Protein AF-A0A2M8NN88-F1 (afdb_monomer_lite)

Secondary structure (DSSP, 8-state):
----HHHHHHHHHH--SEEEE-------TTS--EEEETTEEEEE-SS------PPP-

Sequence (57 aa):
HNGFPSFLRFLDWYRPRYMIHGHVHTYDRRNTTRTEYNDTIIMNINPVTVLEIEPLK

Foldseek 3Di:
DPDDVVVVVVCVPPVDQEAEDEDDPDPDPPDDQWDDDPNYIYGYDDDDDDDDDDDDD

Radius of gyration: 12.42 Å; chains: 1; bounding box: 20×28×34 Å

Structure (mmCIF, N/CA/C/O backbone):
data_AF-A0A2M8NN88-F1
#
_entry.id   AF-A0A2M8NN88-F1
#
loop_
_atom_site.group_PDB
_atom_site.id
_atom_site.type_symbol
_atom_site.label_atom_id
_atom_site.label_alt_id
_atom_site.label_comp_id
_atom_site.label_asym_id
_atom_site.l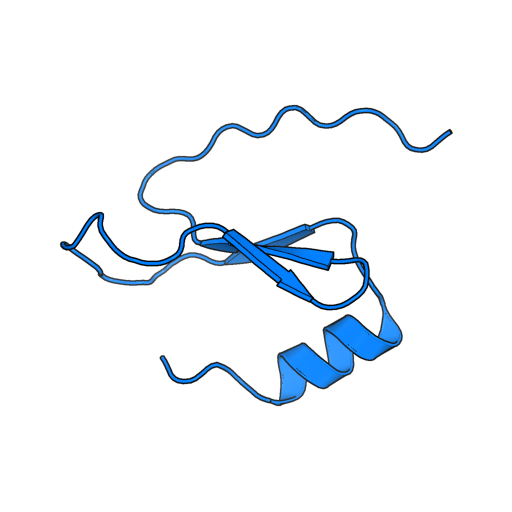abel_entity_id
_atom_site.label_seq_id
_atom_site.pdbx_PDB_ins_code
_atom_site.Cartn_x
_atom_site.Cartn_y
_atom_site.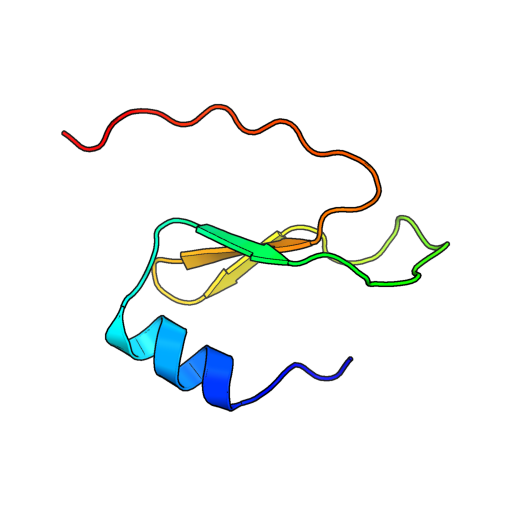Cartn_z
_atom_site.occupancy
_atom_site.B_iso_or_equiv
_atom_site.auth_seq_id
_atom_site.auth_comp_id
_atom_site.auth_asym_id
_atom_site.auth_atom_id
_atom_site.pdbx_PDB_model_num
ATOM 1 N N . HIS A 1 1 ? 1.915 -12.819 -15.265 1.00 53.91 1 HIS A N 1
ATOM 2 C CA . HIS A 1 1 ? 2.082 -13.445 -13.936 1.00 53.91 1 HIS A CA 1
ATOM 3 C C . HIS A 1 1 ? 0.712 -13.899 -13.450 1.00 53.91 1 HIS A C 1
ATOM 5 O O . HIS A 1 1 ? -0.170 -13.056 -13.387 1.00 53.91 1 HIS A O 1
ATOM 11 N N . ASN A 1 2 ? 0.509 -15.178 -13.119 1.00 59.41 2 ASN A N 1
ATOM 12 C CA . ASN A 1 2 ? -0.787 -15.705 -12.640 1.00 59.41 2 ASN A CA 1
ATOM 13 C C . ASN A 1 2 ? -1.060 -15.393 -11.148 1.00 59.41 2 ASN A C 1
ATOM 15 O O . ASN A 1 2 ? -1.757 -16.142 -10.472 1.00 59.41 2 ASN A O 1
ATOM 19 N N . GLY A 1 3 ? -0.490 -14.301 -10.623 1.00 64.19 3 GLY A N 1
ATOM 20 C CA . GLY A 1 3 ? -0.500 -13.983 -9.192 1.00 64.19 3 GLY A CA 1
ATOM 21 C C . GLY A 1 3 ? 0.351 -14.945 -8.350 1.00 64.19 3 GLY A C 1
ATOM 22 O O . GLY A 1 3 ? 0.802 -15.987 -8.822 1.00 64.19 3 GLY A O 1
ATOM 23 N N . PHE A 1 4 ? 0.609 -14.576 -7.096 1.00 75.06 4 PHE A N 1
ATOM 24 C CA . PHE A 1 4 ? 1.291 -15.433 -6.124 1.00 75.06 4 PHE A CA 1
ATOM 25 C C . PHE A 1 4 ? 0.312 -15.737 -4.981 1.00 75.06 4 PHE A C 1
ATOM 27 O O . PHE A 1 4 ? -0.117 -14.799 -4.307 1.00 75.06 4 PHE A O 1
ATOM 34 N N . PRO A 1 5 ? -0.064 -17.008 -4.739 1.00 80.94 5 PRO A N 1
ATOM 35 C CA . PRO A 1 5 ? -1.105 -17.350 -3.765 1.00 80.94 5 PRO A CA 1
ATOM 36 C C . PRO A 1 5 ? -0.836 -16.870 -2.335 1.00 80.94 5 PRO A C 1
ATOM 38 O O . PRO A 1 5 ? -1.777 -16.638 -1.580 1.00 80.94 5 PRO A O 1
AT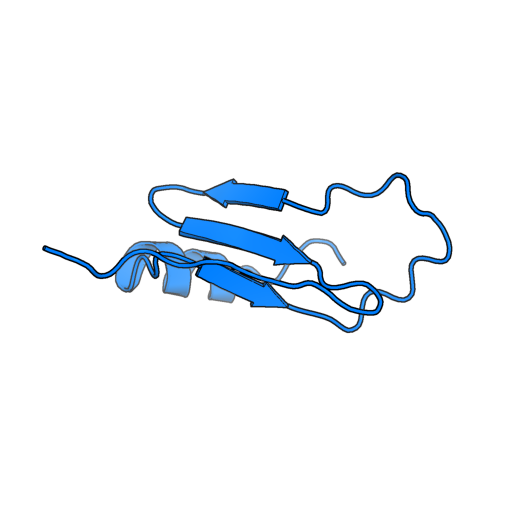OM 41 N N . SER A 1 6 ? 0.429 -16.680 -1.939 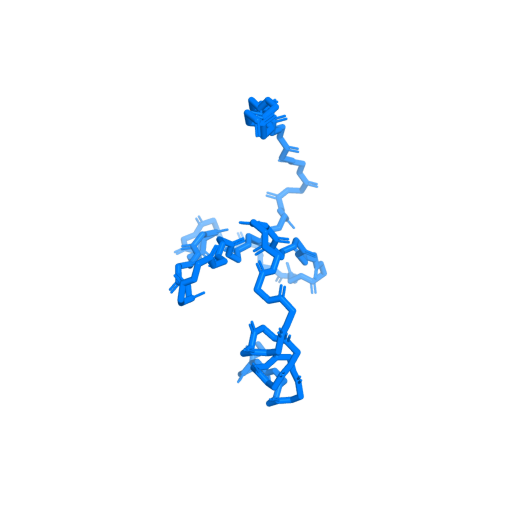1.00 82.94 6 SER A N 1
ATOM 42 C CA . SER A 1 6 ? 0.718 -16.153 -0.601 1.00 82.94 6 SER A CA 1
ATOM 43 C C . SER A 1 6 ? 0.260 -14.701 -0.428 1.00 82.94 6 SER A C 1
ATOM 45 O O . SER A 1 6 ? -0.030 -14.303 0.699 1.00 82.94 6 SER A O 1
ATOM 47 N N . PHE A 1 7 ? 0.153 -13.921 -1.514 1.00 85.94 7 PHE A N 1
ATOM 48 C CA . PHE A 1 7 ? -0.385 -12.567 -1.433 1.00 85.94 7 PHE A CA 1
ATOM 49 C C . PHE A 1 7 ? -1.867 -12.583 -1.089 1.00 85.94 7 PHE A C 1
ATOM 51 O O . PHE A 1 7 ? -2.280 -11.757 -0.291 1.00 85.94 7 PHE A O 1
ATOM 58 N N . LEU A 1 8 ? -2.644 -13.557 -1.574 1.00 88.50 8 LEU A N 1
ATOM 59 C CA . LEU A 1 8 ? -4.049 -13.687 -1.171 1.00 88.50 8 LEU A CA 1
ATOM 60 C C . LEU A 1 8 ? -4.164 -13.896 0.342 1.00 88.50 8 LEU A C 1
ATOM 62 O O . LEU A 1 8 ? -4.886 -13.161 1.004 1.00 88.50 8 LEU A O 1
ATOM 66 N N . ARG A 1 9 ? -3.339 -14.783 0.920 1.00 90.69 9 ARG A N 1
ATOM 67 C CA . ARG A 1 9 ? -3.295 -14.981 2.382 1.00 90.69 9 ARG A CA 1
ATOM 68 C C . ARG A 1 9 ? -2.931 -13.705 3.146 1.00 90.69 9 ARG A C 1
ATOM 70 O O . ARG A 1 9 ? -3.468 -13.465 4.223 1.00 90.69 9 ARG A O 1
ATOM 77 N N . PHE A 1 10 ? -2.007 -12.905 2.617 1.00 90.62 10 PHE A N 1
ATOM 78 C CA . PHE A 1 10 ? -1.648 -11.614 3.206 1.00 90.62 10 PHE A CA 1
ATOM 79 C C . PHE A 1 10 ? -2.810 -10.613 3.134 1.00 90.62 10 PHE A C 1
ATOM 81 O O . PHE A 1 10 ? -3.109 -9.958 4.130 1.00 90.62 10 PHE A O 1
ATOM 88 N N . LEU A 1 11 ? -3.489 -10.531 1.988 1.00 93.06 11 LEU A N 1
ATOM 89 C CA . LEU A 1 11 ? -4.647 -9.662 1.786 1.00 93.06 11 LEU A CA 1
ATOM 90 C C . LEU A 1 11 ? -5.820 -10.055 2.687 1.00 93.06 11 LEU A C 1
ATOM 92 O O . LEU A 1 11 ? -6.449 -9.181 3.275 1.00 93.06 11 LEU A O 1
ATOM 96 N N . ASP A 1 12 ? -6.066 -11.353 2.866 1.00 93.50 12 ASP A N 1
ATOM 97 C CA . ASP A 1 12 ? -7.115 -11.860 3.754 1.00 93.50 12 ASP A CA 1
ATOM 98 C C . ASP A 1 12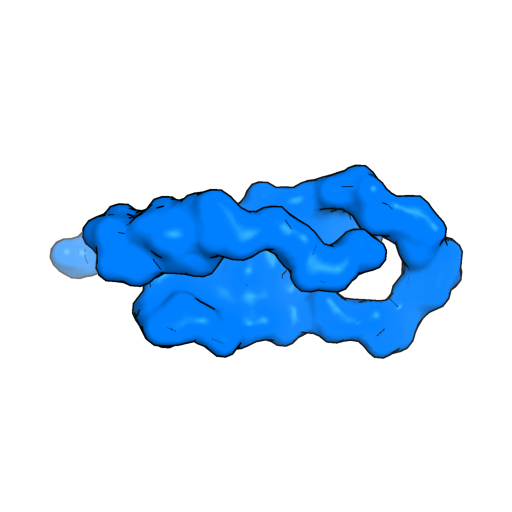 ? -6.833 -11.543 5.233 1.00 93.50 12 ASP A C 1
ATOM 100 O O . ASP A 1 12 ? -7.763 -11.321 6.012 1.00 93.50 12 ASP A O 1
ATOM 104 N N . TRP A 1 13 ? -5.556 -11.519 5.636 1.00 94.19 13 TRP A N 1
ATOM 105 C CA . TRP A 1 13 ? -5.164 -11.240 7.018 1.00 94.19 13 TRP A CA 1
ATOM 106 C C . TRP A 1 13 ? -5.111 -9.741 7.322 1.00 94.19 13 TRP A C 1
ATOM 108 O O . TRP A 1 13 ? -5.740 -9.288 8.276 1.00 94.19 13 TRP A O 1
ATOM 118 N N . TYR A 1 14 ? -4.358 -8.981 6.527 1.00 94.38 14 TYR A N 1
ATOM 119 C CA . TYR A 1 14 ? -4.007 -7.596 6.839 1.00 94.38 14 TYR A CA 1
ATOM 120 C C . TYR A 1 14 ? -4.969 -6.570 6.228 1.00 94.38 14 TYR A C 1
ATOM 122 O O . TYR A 1 14 ? -5.116 -5.486 6.784 1.00 94.38 14 TYR A O 1
ATOM 130 N N . ARG A 1 15 ? -5.629 -6.907 5.109 1.00 94.06 15 ARG A N 1
ATOM 131 C CA . ARG A 1 15 ? -6.580 -6.040 4.387 1.00 94.06 15 ARG A CA 1
ATOM 132 C C . ARG A 1 15 ? -6.100 -4.583 4.247 1.00 94.06 15 ARG A C 1
ATOM 134 O O . ARG A 1 15 ? -6.785 -3.658 4.686 1.00 94.06 15 ARG A O 1
ATOM 141 N N . PRO A 1 16 ? -4.911 -4.337 3.661 1.00 93.88 16 PRO A N 1
ATOM 142 C CA . PRO A 1 16 ? -4.454 -2.969 3.452 1.00 93.88 16 PRO A CA 1
ATOM 143 C C . PRO A 1 16 ? -5.398 -2.244 2.489 1.00 93.88 16 PRO A C 1
ATOM 145 O O . PRO A 1 16 ? -5.931 -2.857 1.570 1.00 93.88 16 PRO A O 1
ATOM 148 N N . ARG A 1 17 ? -5.545 -0.922 2.618 1.00 93.75 17 ARG A N 1
ATOM 149 C CA . ARG A 1 17 ? -6.366 -0.139 1.675 1.00 93.75 17 ARG A CA 1
ATOM 150 C C . ARG A 1 17 ? -5.860 -0.254 0.228 1.00 93.75 17 ARG A C 1
ATOM 152 O O . ARG A 1 17 ? -6.655 -0.274 -0.707 1.00 93.75 17 ARG A O 1
ATOM 159 N N . TYR A 1 18 ? -4.541 -0.372 0.054 1.00 92.69 18 TYR A N 1
ATOM 160 C CA . TYR A 1 18 ? -3.897 -0.499 -1.251 1.00 92.69 18 TYR A CA 1
ATOM 161 C C . TYR A 1 18 ? -2.790 -1.559 -1.242 1.00 92.69 18 TYR A C 1
ATOM 163 O O . TYR A 1 18 ? -1.965 -1.589 -0.330 1.00 92.69 18 TYR A O 1
ATOM 171 N N . MET A 1 19 ? -2.728 -2.380 -2.292 1.00 92.25 19 MET A N 1
ATOM 172 C CA . MET A 1 19 ? -1.576 -3.224 -2.621 1.00 92.25 19 MET A CA 1
ATOM 173 C C . MET A 1 19 ? -0.997 -2.746 -3.948 1.00 92.25 19 MET A C 1
ATOM 175 O O . MET A 1 19 ? -1.605 -2.913 -5.000 1.00 92.25 19 MET A O 1
ATOM 179 N N . ILE A 1 20 ? 0.188 -2.152 -3.900 1.00 89.62 20 ILE A N 1
ATOM 180 C CA . ILE A 1 20 ? 0.845 -1.589 -5.076 1.00 89.62 20 ILE A CA 1
ATOM 181 C C . ILE A 1 20 ? 1.941 -2.550 -5.522 1.00 89.62 20 ILE A C 1
ATOM 183 O O . ILE A 1 20 ? 2.815 -2.902 -4.731 1.00 89.62 20 ILE A O 1
ATOM 187 N N . HIS A 1 21 ? 1.917 -2.960 -6.787 1.00 84.38 21 HIS A N 1
ATOM 188 C CA . HIS A 1 21 ? 2.995 -3.745 -7.374 1.00 84.38 21 HIS A CA 1
ATOM 189 C C . HIS A 1 21 ? 3.418 -3.181 -8.732 1.00 84.38 21 HIS A C 1
ATOM 191 O O . HIS A 1 21 ? 2.646 -2.528 -9.429 1.00 84.38 21 HIS A O 1
ATOM 197 N N . GLY A 1 22 ? 4.675 -3.425 -9.095 1.00 73.81 22 GLY A N 1
ATOM 198 C CA . GLY A 1 22 ? 5.249 -3.034 -10.381 1.00 73.81 22 GLY A CA 1
ATOM 199 C C . GLY A 1 22 ? 5.942 -4.214 -11.052 1.00 73.81 22 GLY A C 1
ATOM 200 O O . GLY A 1 22 ? 5.717 -5.368 -10.686 1.00 73.81 22 GLY A O 1
ATOM 201 N N . HIS A 1 23 ? 6.809 -3.921 -12.021 1.00 68.25 23 HIS A N 1
ATOM 202 C CA . HIS A 1 23 ? 7.595 -4.922 -12.754 1.00 68.25 23 HIS A CA 1
ATOM 203 C C . HIS A 1 23 ? 6.756 -5.887 -13.611 1.00 68.25 23 HIS A C 1
ATOM 205 O O . HIS A 1 23 ? 7.095 -7.053 -13.815 1.00 68.25 23 HIS A O 1
ATOM 211 N N . VAL A 1 24 ? 5.650 -5.390 -14.163 1.00 60.25 24 VAL A N 1
ATOM 212 C CA . VAL A 1 24 ? 4.967 -6.060 -15.267 1.00 60.25 24 VAL A CA 1
ATOM 213 C C . VAL A 1 24 ? 5.468 -5.403 -16.552 1.00 60.25 24 VAL A C 1
ATOM 215 O O . VAL A 1 24 ? 5.109 -4.268 -16.849 1.00 60.25 24 VAL A O 1
ATOM 218 N N . HIS A 1 25 ? 6.334 -6.097 -17.298 1.00 56.41 25 HIS A N 1
ATOM 219 C CA . HIS A 1 25 ? 6.830 -5.687 -18.623 1.00 56.41 25 HIS A CA 1
ATOM 220 C C . HIS A 1 25 ? 5.707 -5.748 -19.678 1.00 56.41 25 HIS A C 1
ATOM 222 O O . HIS A 1 25 ? 5.798 -6.443 -20.687 1.00 56.41 25 HIS A O 1
ATOM 228 N N . THR A 1 26 ? 4.597 -5.058 -19.443 1.00 52.06 26 THR A N 1
ATOM 229 C CA . THR A 1 26 ? 3.511 -4.945 -20.411 1.00 52.06 26 THR A CA 1
ATOM 230 C C . THR A 1 26 ? 3.712 -3.667 -21.203 1.00 52.06 26 THR A C 1
ATOM 232 O O . THR A 1 26 ? 3.345 -2.581 -20.764 1.00 52.06 26 THR A O 1
ATOM 235 N N . TYR A 1 27 ? 4.270 -3.820 -22.405 1.00 49.69 27 TYR A N 1
ATOM 236 C CA . TYR A 1 27 ? 4.157 -2.835 -23.489 1.00 49.69 27 TYR A CA 1
ATOM 237 C C . TYR A 1 27 ? 2.689 -2.557 -23.872 1.00 49.69 27 TYR A C 1
ATOM 239 O O . TYR A 1 27 ? 2.398 -1.589 -24.570 1.00 49.69 27 TYR A O 1
ATOM 247 N N . ASP A 1 28 ? 1.761 -3.397 -23.405 1.00 52.09 28 ASP A N 1
ATOM 248 C CA . ASP A 1 28 ? 0.334 -3.275 -23.653 1.00 52.09 28 ASP A CA 1
ATOM 249 C C . ASP A 1 28 ? -0.387 -2.520 -22.521 1.00 52.09 28 ASP A C 1
ATOM 251 O O . ASP A 1 28 ? -0.513 -3.003 -21.390 1.00 52.09 28 ASP A O 1
ATOM 255 N N . ARG A 1 29 ? -0.895 -1.329 -22.861 1.00 54.44 29 ARG A N 1
ATOM 256 C CA . ARG A 1 29 ? -1.677 -0.422 -21.999 1.00 54.44 29 ARG A CA 1
ATOM 257 C C . ARG A 1 29 ? -3.095 -0.934 -21.697 1.00 54.44 29 ARG A C 1
ATOM 259 O O . ARG A 1 29 ? -3.833 -0.248 -20.999 1.00 54.44 29 ARG A O 1
ATOM 266 N N . ARG A 1 30 ? -3.498 -2.093 -22.234 1.00 53.25 30 ARG A N 1
ATOM 267 C CA . ARG A 1 30 ? -4.840 -2.682 -22.057 1.00 53.25 30 ARG A CA 1
ATOM 268 C C . ARG A 1 30 ? -4.973 -3.597 -20.837 1.00 53.25 30 ARG A C 1
ATOM 270 O O . ARG A 1 30 ? -6.051 -4.134 -20.609 1.00 53.25 30 ARG A O 1
ATOM 277 N N . ASN A 1 31 ? -3.907 -3.794 -20.061 1.00 58.78 31 ASN A N 1
ATOM 278 C CA . ASN A 1 31 ? -3.974 -4.632 -18.864 1.00 58.78 31 ASN A CA 1
ATOM 279 C C . ASN A 1 31 ? -4.690 -3.925 -17.712 1.00 58.78 31 ASN A C 1
ATOM 281 O O . ASN A 1 31 ? -4.480 -2.737 -17.479 1.00 58.78 31 ASN A O 1
ATOM 285 N N . THR A 1 32 ? -5.493 -4.688 -16.970 1.00 61.97 32 THR A N 1
ATOM 286 C CA . THR A 1 32 ? -6.169 -4.261 -15.742 1.00 61.97 32 THR A CA 1
ATOM 287 C C . THR A 1 32 ? -5.162 -3.639 -14.771 1.00 61.97 32 THR A C 1
ATOM 289 O O . THR A 1 32 ? -4.345 -4.336 -14.172 1.00 61.97 32 THR A O 1
ATOM 292 N N . THR A 1 33 ? -5.195 -2.313 -14.627 1.00 72.75 33 THR A N 1
ATOM 293 C CA . THR A 1 33 ? -4.301 -1.554 -13.734 1.00 72.75 33 THR A CA 1
ATOM 294 C C . THR A 1 33 ? -4.810 -1.494 -12.301 1.00 72.75 33 THR A C 1
ATOM 296 O O . THR A 1 33 ? -4.044 -1.167 -11.399 1.00 72.75 33 THR A O 1
ATOM 299 N N . ARG A 1 34 ? -6.088 -1.825 -12.085 1.00 84.81 34 ARG A N 1
ATOM 300 C CA . ARG A 1 34 ? -6.761 -1.799 -10.788 1.00 84.81 34 ARG A CA 1
ATOM 301 C C . ARG A 1 34 ? -7.672 -3.012 -10.641 1.00 84.81 34 ARG A C 1
ATOM 303 O O . ARG A 1 34 ? -8.514 -3.254 -11.498 1.00 84.81 34 ARG A O 1
ATOM 310 N N . THR A 1 35 ? -7.512 -3.744 -9.547 1.00 87.75 35 THR A N 1
ATOM 311 C CA . THR A 1 35 ? -8.358 -4.876 -9.152 1.00 87.75 35 THR A CA 1
ATOM 312 C C . THR A 1 35 ? -8.809 -4.670 -7.714 1.00 87.75 35 THR A C 1
ATOM 314 O O . THR A 1 35 ? -8.012 -4.258 -6.878 1.00 87.75 35 THR A O 1
ATOM 317 N N . GLU A 1 36 ? -10.071 -4.949 -7.415 1.00 90.31 36 GLU A N 1
ATOM 318 C CA . GLU A 1 36 ? -10.589 -4.919 -6.045 1.00 90.31 36 GLU A CA 1
ATOM 319 C C . GLU A 1 36 ? -10.634 -6.345 -5.496 1.00 90.31 36 GLU A C 1
ATOM 321 O O . GLU A 1 36 ? -11.096 -7.265 -6.172 1.00 90.31 36 GLU A O 1
ATOM 326 N N . TYR A 1 37 ? -10.101 -6.535 -4.291 1.00 91.25 37 TYR A N 1
ATOM 327 C CA . TYR A 1 37 ? -10.087 -7.813 -3.591 1.00 91.25 37 TYR A CA 1
ATOM 328 C C . TYR A 1 37 ? -10.363 -7.571 -2.107 1.00 91.25 37 TYR A C 1
ATOM 330 O O . TYR A 1 37 ? -9.532 -6.986 -1.410 1.00 91.25 37 TYR A O 1
ATOM 338 N N . ASN A 1 38 ? -11.522 -8.025 -1.621 1.00 92.81 38 ASN A N 1
ATOM 339 C CA . ASN A 1 38 ? -12.045 -7.662 -0.300 1.00 92.81 38 ASN A CA 1
ATOM 340 C C . ASN A 1 38 ? -12.006 -6.130 -0.104 1.00 92.81 38 ASN A C 1
ATOM 342 O O . ASN A 1 38 ? -12.492 -5.391 -0.955 1.00 92.81 38 ASN A O 1
ATOM 346 N N . ASP A 1 39 ? -11.374 -5.664 0.974 1.00 93.50 39 ASP A N 1
ATOM 347 C CA . ASP A 1 39 ? -11.220 -4.243 1.306 1.00 93.50 39 ASP A CA 1
ATOM 348 C C . ASP A 1 39 ? -9.921 -3.632 0.738 1.00 93.50 39 ASP A C 1
ATOM 350 O O . ASP A 1 39 ? -9.523 -2.527 1.113 1.00 93.50 39 ASP A O 1
ATOM 354 N N . THR A 1 40 ? -9.232 -4.353 -0.156 1.00 94.69 40 THR A N 1
ATOM 355 C CA . THR A 1 40 ? -7.966 -3.927 -0.760 1.00 94.69 40 THR A CA 1
ATOM 356 C C . THR A 1 40 ? -8.119 -3.586 -2.236 1.00 94.69 40 THR A C 1
ATOM 358 O O . THR A 1 40 ? -8.577 -4.391 -3.047 1.00 94.69 40 THR A O 1
ATOM 361 N N . ILE A 1 41 ? -7.608 -2.415 -2.615 1.00 93.44 41 ILE A N 1
ATOM 362 C CA . ILE A 1 41 ? -7.415 -2.029 -4.012 1.00 93.44 41 ILE A CA 1
ATOM 363 C C . ILE A 1 41 ? -5.997 -2.436 -4.448 1.00 93.44 41 ILE A C 1
ATOM 365 O O . ILE A 1 41 ? -5.000 -1.870 -3.999 1.00 93.44 41 ILE A O 1
ATOM 369 N N . ILE A 1 42 ? -5.892 -3.420 -5.339 1.00 90.19 42 ILE A N 1
ATOM 370 C CA . ILE A 1 42 ? -4.634 -3.882 -5.934 1.00 90.19 42 ILE A CA 1
ATOM 371 C C . ILE A 1 42 ? -4.356 -3.064 -7.197 1.00 90.19 42 ILE A C 1
ATOM 373 O O . ILE A 1 42 ? -5.186 -3.031 -8.107 1.00 90.19 42 ILE A O 1
ATOM 377 N N . MET A 1 43 ? -3.193 -2.417 -7.277 1.00 88.25 43 MET A N 1
ATOM 378 C CA . MET A 1 43 ? -2.803 -1.583 -8.414 1.00 88.25 43 MET A CA 1
ATOM 379 C C . MET A 1 43 ? -1.470 -2.001 -9.016 1.00 88.25 43 MET A C 1
ATOM 381 O O . MET A 1 43 ? -0.490 -2.224 -8.302 1.00 88.25 43 MET A O 1
ATOM 385 N N . ASN A 1 44 ? -1.442 -2.034 -10.346 1.00 85.44 44 ASN A N 1
ATOM 386 C CA . ASN A 1 44 ? -0.242 -2.270 -11.132 1.00 85.44 44 ASN A CA 1
ATOM 387 C C . ASN A 1 44 ? 0.304 -0.937 -11.661 1.00 85.44 44 ASN A C 1
ATOM 389 O O . ASN A 1 44 ? -0.369 -0.254 -12.437 1.00 85.44 44 ASN A O 1
ATOM 393 N N . ILE A 1 45 ? 1.522 -0.577 -11.256 1.00 83.19 45 ILE A N 1
ATOM 394 C CA . ILE A 1 45 ? 2.189 0.653 -11.695 1.00 83.19 45 ILE A CA 1
ATOM 395 C C . ILE A 1 45 ? 2.952 0.402 -12.993 1.00 83.19 45 ILE A C 1
AT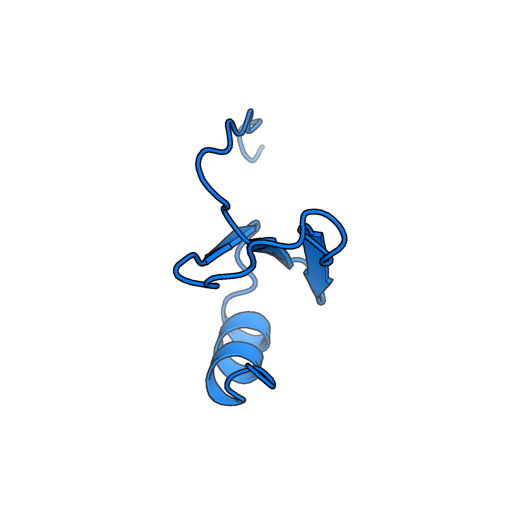OM 397 O O . ILE A 1 45 ? 3.866 -0.425 -13.041 1.00 83.19 45 ILE A O 1
ATOM 401 N N . ASN A 1 46 ? 2.619 1.177 -14.029 1.00 73.31 46 ASN A N 1
ATOM 402 C CA . ASN A 1 46 ? 3.359 1.208 -15.288 1.00 73.31 46 ASN A CA 1
ATOM 403 C C . ASN A 1 46 ? 3.170 2.544 -16.045 1.00 73.31 46 ASN A C 1
ATOM 405 O O . ASN A 1 46 ? 2.068 2.792 -16.539 1.00 73.31 46 ASN A O 1
ATOM 409 N N . PRO A 1 47 ? 4.207 3.385 -16.232 1.00 76.12 47 PRO A N 1
ATOM 410 C CA . PRO A 1 47 ? 5.486 3.444 -15.511 1.00 76.12 47 PRO A CA 1
ATOM 411 C C . PRO A 1 47 ? 5.419 4.299 -14.232 1.00 76.12 47 PRO A C 1
ATOM 413 O O . PRO A 1 47 ? 6.206 4.092 -13.315 1.00 76.12 47 PRO A O 1
ATOM 416 N N . VAL A 1 48 ? 4.488 5.254 -14.163 1.00 82.44 48 VAL A N 1
ATOM 417 C CA . VAL A 1 48 ? 4.300 6.178 -13.034 1.00 82.44 48 VAL A CA 1
ATOM 418 C C . VAL A 1 48 ? 2.810 6.262 -12.719 1.00 82.44 48 VAL A C 1
ATOM 420 O O . VAL A 1 48 ? 1.977 6.280 -13.625 1.00 82.44 48 VAL A O 1
ATOM 423 N N . THR A 1 49 ? 2.462 6.310 -11.436 1.00 82.94 49 THR A N 1
ATOM 424 C CA . THR A 1 49 ? 1.083 6.469 -10.959 1.00 82.94 49 THR A CA 1
ATOM 425 C C . THR A 1 49 ? 1.075 7.443 -9.788 1.00 82.94 49 THR A C 1
ATOM 427 O O . THR A 1 49 ? 1.865 7.288 -8.861 1.00 82.94 49 THR A O 1
ATOM 430 N N . VAL A 1 50 ? 0.199 8.449 -9.843 1.00 88.44 50 VAL A N 1
ATOM 431 C CA . VAL A 1 50 ? -0.028 9.408 -8.753 1.00 88.44 50 VAL A CA 1
ATOM 432 C C . VAL A 1 50 ? -1.295 8.995 -8.013 1.00 88.44 50 VAL A C 1
ATOM 434 O O . VAL A 1 50 ? -2.304 8.684 -8.643 1.00 88.44 50 VAL A O 1
ATOM 437 N N . LEU A 1 51 ? -1.216 8.962 -6.685 1.00 87.88 51 LEU A N 1
ATOM 438 C CA . LEU A 1 51 ? -2.290 8.548 -5.792 1.00 87.88 51 LEU A CA 1
ATOM 439 C C . LEU A 1 51 ? -2.599 9.671 -4.812 1.00 87.88 51 LEU A C 1
ATOM 441 O O . LEU A 1 51 ? -1.745 10.043 -4.010 1.00 87.88 51 LEU A O 1
ATOM 445 N N . GLU A 1 52 ? -3.827 10.167 -4.860 1.00 91.44 52 GLU A N 1
ATOM 446 C CA . GLU A 1 52 ? -4.377 11.062 -3.845 1.00 91.44 52 GLU A CA 1
ATOM 447 C C . GLU A 1 52 ? -5.112 10.206 -2.809 1.00 91.44 52 GLU A C 1
ATOM 449 O O . GLU A 1 52 ? -5.966 9.387 -3.156 1.00 91.44 52 GLU A O 1
ATOM 454 N N . ILE A 1 53 ? -4.718 10.319 -1.537 1.00 90.50 53 ILE A N 1
ATOM 455 C CA . ILE A 1 53 ? -5.226 9.465 -0.460 1.00 90.50 53 ILE A CA 1
ATOM 456 C C . ILE A 1 53 ? -5.763 10.340 0.662 1.00 90.50 53 ILE A C 1
ATOM 458 O O . ILE A 1 53 ? -5.009 11.049 1.324 1.00 90.50 53 ILE A O 1
ATOM 462 N N . GLU A 1 54 ? -7.057 10.199 0.926 1.00 91.94 54 GLU A N 1
ATOM 463 C CA . GLU A 1 54 ? -7.687 10.800 2.096 1.00 91.94 54 GLU A CA 1
ATOM 464 C C . GLU A 1 54 ? -7.304 10.049 3.386 1.00 91.94 54 GLU A C 1
ATOM 466 O O . GLU A 1 54 ? -7.276 8.804 3.386 1.00 91.94 54 GLU A O 1
ATOM 471 N N . PRO A 1 55 ? -7.058 10.758 4.504 1.00 89.56 55 PRO A N 1
ATOM 472 C CA . PRO A 1 55 ? -6.800 10.139 5.799 1.00 89.56 55 PRO A CA 1
ATOM 473 C C . PRO A 1 55 ? -7.904 9.159 6.216 1.00 89.56 55 PRO A C 1
ATOM 475 O O . PRO A 1 55 ? -9.080 9.317 5.882 1.00 89.56 55 PRO A O 1
ATOM 478 N N . LEU A 1 56 ? -7.529 8.129 6.977 1.00 85.12 56 LEU A N 1
ATOM 479 C CA . LEU A 1 56 ? -8.507 7.396 7.783 1.00 85.12 56 LEU A CA 1
ATOM 480 C C . LEU A 1 56 ? -9.075 8.368 8.829 1.00 85.12 56 LEU A C 1
ATOM 482 O O . LEU A 1 56 ? -8.316 9.143 9.409 1.00 85.12 56 LEU A O 1
ATOM 486 N N . LYS A 1 57 ? -10.397 8.343 9.016 1.00 75.12 57 LYS A N 1
ATOM 487 C CA . LYS A 1 57 ? -11.045 9.033 10.136 1.00 75.12 57 LYS A CA 1
ATOM 488 C C . LYS A 1 57 ? -10.641 8.404 11.462 1.00 75.12 57 LYS A C 1
ATOM 490 O O . LYS A 1 57 ? -10.438 7.168 11.470 1.00 75.12 57 LYS A O 1
#

pLDDT: mean 80.56, std 14.06, range [49.69, 94.69]